Protein AF-A0A2Z6M160-F1 (afdb_monomer)

Structure (mmCIF, N/CA/C/O backbone):
data_AF-A0A2Z6M160-F1
#
_entry.id   AF-A0A2Z6M160-F1
#
loop_
_atom_site.group_PDB
_atom_site.id
_atom_site.type_symbol
_atom_site.label_atom_id
_atom_site.label_alt_id
_atom_site.label_comp_id
_atom_site.label_asym_id
_atom_site.label_entity_id
_atom_site.label_seq_id
_atom_site.pdbx_PDB_ins_code
_atom_site.Cartn_x
_atom_site.Cartn_y
_atom_site.Cartn_z
_atom_site.occupancy
_atom_site.B_iso_or_equiv
_atom_site.auth_seq_id
_atom_site.auth_comp_id
_atom_site.auth_asym_id
_atom_site.auth_atom_id
_atom_site.pdbx_PDB_model_num
ATOM 1 N N . MET A 1 1 ? -11.950 -0.564 3.652 1.00 85.06 1 MET A N 1
ATOM 2 C CA . MET A 1 1 ? -10.988 0.340 2.978 1.00 85.06 1 MET A CA 1
ATOM 3 C C . MET A 1 1 ? -9.605 -0.296 2.993 1.00 85.06 1 MET A C 1
ATOM 5 O O . MET A 1 1 ? -9.278 -0.954 3.974 1.00 85.06 1 MET A O 1
ATOM 9 N N . VAL A 1 2 ? -8.818 -0.132 1.927 1.00 88.81 2 VAL A N 1
ATOM 10 C CA . VAL A 1 2 ? -7.431 -0.619 1.862 1.00 88.81 2 VAL A CA 1
ATOM 11 C C . VAL A 1 2 ? -6.521 0.564 1.566 1.00 88.81 2 VAL A C 1
ATOM 13 O O . VAL A 1 2 ? -6.721 1.244 0.564 1.00 88.81 2 VAL A O 1
ATOM 16 N N . ASN A 1 3 ? -5.532 0.779 2.426 1.00 90.06 3 ASN A N 1
ATOM 17 C CA . ASN A 1 3 ? -4.489 1.777 2.236 1.00 90.06 3 ASN A CA 1
ATOM 18 C C . ASN A 1 3 ? -3.173 1.062 1.967 1.00 90.06 3 ASN A C 1
ATOM 20 O O . ASN A 1 3 ? -2.856 0.087 2.647 1.00 90.06 3 ASN A O 1
ATOM 24 N N . THR A 1 4 ? -2.397 1.557 1.011 1.00 90.31 4 THR A N 1
ATOM 25 C CA . THR A 1 4 ? -1.095 0.985 0.659 1.00 90.31 4 THR A CA 1
ATOM 26 C C . THR A 1 4 ? -0.093 2.090 0.393 1.00 90.31 4 THR A C 1
ATOM 28 O O . THR A 1 4 ? -0.480 3.130 -0.137 1.00 90.31 4 THR A O 1
ATOM 31 N N . ASP A 1 5 ? 1.175 1.849 0.703 1.00 90.31 5 ASP A N 1
ATOM 32 C CA . ASP A 1 5 ? 2.275 2.735 0.339 1.00 90.31 5 ASP A CA 1
ATOM 33 C C . ASP A 1 5 ? 3.552 1.948 0.007 1.00 90.31 5 ASP A C 1
ATOM 35 O O . ASP A 1 5 ? 3.691 0.763 0.338 1.00 90.31 5 ASP A O 1
ATOM 39 N N . GLY A 1 6 ? 4.473 2.616 -0.679 1.00 90.38 6 GLY A N 1
ATOM 40 C CA . GLY A 1 6 ? 5.822 2.152 -0.964 1.00 90.38 6 GLY A CA 1
ATOM 41 C C . GLY A 1 6 ? 6.851 3.055 -0.292 1.00 90.38 6 GLY A C 1
ATOM 42 O O . GLY A 1 6 ? 6.701 4.271 -0.256 1.00 90.38 6 GLY A O 1
ATOM 43 N N . ALA A 1 7 ? 7.930 2.467 0.211 1.00 90.56 7 ALA A N 1
ATOM 44 C CA . ALA A 1 7 ? 9.033 3.196 0.813 1.00 90.56 7 ALA A CA 1
ATOM 45 C C . ALA A 1 7 ? 10.371 2.738 0.229 1.00 90.56 7 ALA A C 1
ATOM 47 O O . ALA A 1 7 ? 10.536 1.605 -0.233 1.00 90.56 7 ALA A O 1
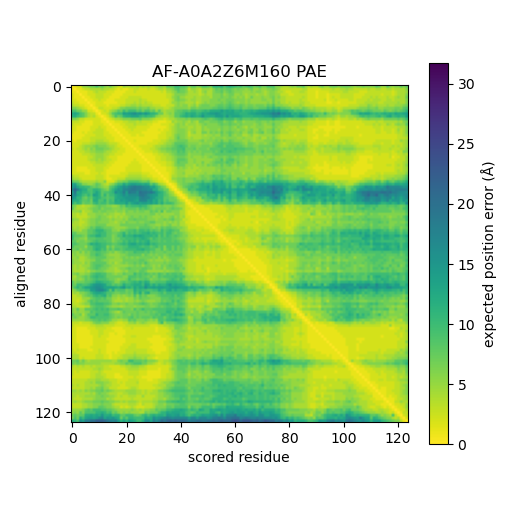ATOM 48 N N . LYS A 1 8 ? 11.348 3.642 0.281 1.00 90.25 8 LYS A N 1
ATOM 49 C CA . LYS A 1 8 ? 12.737 3.399 -0.107 1.00 90.25 8 LYS A CA 1
ATOM 50 C C . LYS A 1 8 ? 13.641 3.838 1.035 1.00 90.25 8 LYS A C 1
ATOM 52 O O . LYS A 1 8 ? 13.575 4.986 1.471 1.00 90.25 8 LYS A O 1
ATOM 57 N N . LYS A 1 9 ? 14.501 2.938 1.509 1.00 87.50 9 LYS A N 1
ATOM 58 C CA . LYS A 1 9 ? 15.498 3.213 2.551 1.00 87.50 9 LYS A CA 1
ATOM 59 C C . LYS A 1 9 ? 16.899 2.939 2.008 1.00 87.50 9 LYS A C 1
ATOM 61 O O . LYS A 1 9 ? 17.245 1.813 1.665 1.00 87.50 9 LYS A O 1
ATOM 66 N N . GLY A 1 10 ? 17.734 3.971 1.944 1.00 83.50 10 GLY A N 1
ATOM 67 C CA . GLY A 1 10 ? 19.059 3.851 1.338 1.00 83.50 10 GLY A CA 1
ATOM 68 C C . GLY A 1 10 ? 18.989 3.515 -0.156 1.00 83.50 10 GLY A C 1
ATOM 69 O O . GLY A 1 10 ? 18.060 3.908 -0.858 1.00 83.50 10 GLY A O 1
ATOM 70 N N . MET A 1 11 ? 20.005 2.815 -0.654 1.00 75.19 11 MET A N 1
ATOM 71 C CA . MET A 1 11 ? 20.219 2.658 -2.096 1.00 75.19 11 MET A CA 1
ATOM 72 C C . MET A 1 11 ? 19.473 1.452 -2.698 1.00 75.19 11 MET A C 1
ATOM 74 O O . MET A 1 11 ? 19.092 1.497 -3.863 1.00 75.19 11 MET A O 1
ATOM 78 N N . HIS A 1 12 ? 19.228 0.401 -1.905 1.00 78.31 12 HIS A N 1
ATOM 79 C CA . HIS A 1 12 ? 18.764 -0.905 -2.402 1.00 78.31 12 HIS A CA 1
ATOM 80 C C . HIS A 1 12 ? 17.643 -1.552 -1.576 1.00 78.31 12 HIS A C 1
ATOM 82 O O . HIS A 1 12 ? 17.284 -2.692 -1.859 1.00 78.31 12 HIS A O 1
ATOM 88 N N . ASN A 1 13 ? 17.079 -0.856 -0.583 1.00 87.38 13 ASN A N 1
ATOM 89 C CA . ASN A 1 13 ? 16.017 -1.424 0.245 1.00 87.38 13 ASN A CA 1
ATOM 90 C C . ASN A 1 13 ? 14.687 -0.762 -0.087 1.00 87.38 13 ASN A C 1
ATOM 92 O O . ASN A 1 13 ? 14.398 0.346 0.371 1.00 87.38 13 ASN A O 1
ATOM 96 N N . TYR A 1 14 ? 13.892 -1.457 -0.888 1.00 91.19 14 TYR A N 1
ATOM 97 C CA . TYR A 1 14 ? 12.529 -1.066 -1.199 1.00 91.19 14 TYR A CA 1
ATOM 98 C C . TYR A 1 14 ? 11.566 -1.922 -0.385 1.00 91.19 14 TYR A C 1
ATOM 100 O O . TYR A 1 14 ? 11.768 -3.127 -0.211 1.00 91.19 14 TYR A O 1
ATOM 108 N N . GLY A 1 15 ? 10.514 -1.292 0.110 1.00 92.75 15 GLY A N 1
ATOM 109 C CA . GLY A 1 15 ? 9.461 -1.932 0.875 1.00 92.75 15 GLY A CA 1
ATOM 110 C C . GLY A 1 15 ? 8.101 -1.434 0.431 1.00 92.75 15 GLY A C 1
ATOM 111 O O . GLY A 1 15 ? 7.967 -0.333 -0.099 1.00 92.75 15 GLY A O 1
ATOM 112 N N . CYS A 1 16 ? 7.078 -2.243 0.649 1.00 93.31 16 CYS A N 1
ATOM 113 C CA . CYS A 1 16 ? 5.700 -1.792 0.584 1.00 93.31 16 CYS A CA 1
ATOM 114 C C . CYS A 1 16 ? 4.933 -2.280 1.803 1.00 93.31 16 CYS A C 1
ATOM 116 O O . CYS A 1 16 ? 5.304 -3.259 2.451 1.00 93.31 16 CYS A O 1
ATOM 118 N N . GLY A 1 17 ? 3.861 -1.580 2.129 1.00 94.25 17 GLY A N 1
ATOM 119 C CA . GLY A 1 17 ? 3.031 -1.918 3.266 1.00 94.25 17 GLY A CA 1
ATOM 120 C C . GLY A 1 17 ? 1.641 -1.347 3.116 1.00 94.25 17 GLY A C 1
ATOM 121 O O . GLY A 1 17 ? 1.368 -0.543 2.225 1.00 94.25 17 GLY A O 1
ATOM 122 N N . GLY A 1 18 ? 0.741 -1.802 3.970 1.00 94.06 18 GLY A N 1
ATOM 123 C CA . GLY A 1 18 ? -0.637 -1.369 3.904 1.00 94.06 18 GLY A CA 1
ATOM 124 C C . GLY A 1 18 ? -1.499 -1.909 5.023 1.00 94.06 18 GLY A C 1
ATOM 125 O O . GLY A 1 18 ? -1.130 -2.845 5.733 1.00 94.06 18 GLY A O 1
ATOM 126 N N . ILE A 1 19 ? -2.669 -1.298 5.160 1.00 94.44 19 ILE A N 1
ATOM 127 C CA . ILE A 1 19 ? -3.666 -1.642 6.167 1.00 94.44 19 ILE A CA 1
ATOM 128 C C . ILE A 1 19 ? -5.016 -1.893 5.509 1.00 94.44 19 ILE A C 1
ATOM 130 O O . ILE A 1 19 ? -5.400 -1.231 4.542 1.00 94.44 19 ILE A O 1
ATOM 134 N N . ILE A 1 20 ? -5.748 -2.849 6.062 1.00 93.62 20 ILE A N 1
ATOM 135 C CA . ILE A 1 20 ? -7.127 -3.162 5.717 1.00 93.62 20 ILE A CA 1
ATOM 136 C C . ILE A 1 20 ? -7.987 -2.773 6.913 1.00 93.62 20 ILE A C 1
ATOM 138 O O . ILE A 1 20 ? -7.681 -3.111 8.059 1.00 93.62 20 ILE A O 1
ATOM 142 N N . ARG A 1 21 ? -9.058 -2.037 6.629 1.00 91.50 21 ARG A N 1
ATOM 143 C CA . ARG A 1 21 ? -9.974 -1.480 7.624 1.00 91.50 21 ARG A CA 1
ATOM 144 C C . ARG A 1 21 ? -11.425 -1.757 7.277 1.00 91.50 21 ARG A C 1
ATOM 146 O O . ARG A 1 21 ? -11.769 -1.860 6.091 1.00 91.50 21 ARG A O 1
ATOM 153 N N . ASP A 1 22 ? -12.263 -1.828 8.303 1.00 90.44 22 ASP A N 1
ATOM 154 C CA . ASP A 1 22 ? -13.713 -1.937 8.154 1.00 90.44 22 ASP A CA 1
ATOM 155 C C . ASP A 1 22 ? -14.344 -0.593 7.732 1.00 90.44 22 ASP A C 1
ATOM 157 O O . ASP A 1 22 ? -13.651 0.378 7.415 1.00 90.44 22 ASP A O 1
ATOM 161 N N . ASN A 1 23 ? -15.677 -0.544 7.673 1.00 87.25 23 ASN A N 1
ATOM 162 C CA . ASN A 1 23 ? -16.413 0.671 7.314 1.00 87.25 23 ASN A CA 1
ATOM 163 C C . ASN A 1 23 ? -16.400 1.750 8.416 1.00 87.25 23 ASN A C 1
ATOM 165 O O . ASN A 1 23 ? -16.669 2.910 8.127 1.00 87.25 23 ASN A O 1
ATOM 169 N N . GLY A 1 24 ? -16.101 1.385 9.665 1.00 88.25 24 GLY A N 1
ATOM 170 C CA . GLY A 1 24 ? -15.923 2.318 10.780 1.00 88.25 24 GLY A CA 1
ATOM 171 C C . GLY A 1 24 ? -14.496 2.862 10.896 1.00 88.25 24 GLY A C 1
ATOM 172 O O . GLY A 1 24 ? -14.209 3.607 11.827 1.00 88.25 24 GLY A O 1
ATOM 173 N N . GLY A 1 25 ? -13.597 2.480 9.982 1.00 87.94 25 GLY A N 1
ATOM 174 C CA . GLY A 1 25 ? -12.179 2.826 10.050 1.00 87.94 25 GLY A CA 1
ATOM 175 C C . GLY A 1 25 ? -11.383 1.966 11.034 1.00 87.94 25 GLY A C 1
ATOM 176 O O . GLY A 1 25 ? -10.187 2.201 11.203 1.00 87.94 25 GLY A O 1
ATOM 177 N N . ASN A 1 26 ? -11.996 0.952 11.652 1.00 90.88 26 ASN A N 1
ATOM 178 C CA . ASN A 1 26 ? -11.302 0.072 12.583 1.00 90.88 26 ASN A CA 1
ATOM 179 C C . ASN A 1 26 ? -10.346 -0.856 11.836 1.00 90.88 26 ASN A C 1
ATOM 181 O O . ASN A 1 26 ? -10.590 -1.269 10.698 1.00 90.88 26 ASN A O 1
ATOM 185 N N . TRP A 1 27 ? -9.258 -1.208 12.509 1.00 93.25 27 TRP A N 1
ATOM 186 C CA . TRP A 1 27 ? -8.268 -2.151 12.009 1.00 93.25 27 TRP A CA 1
ATOM 187 C C . TRP A 1 27 ? -8.873 -3.541 11.781 1.00 93.25 27 TRP A C 1
ATOM 189 O O . TRP A 1 27 ? -9.465 -4.111 12.693 1.00 93.25 27 TRP A O 1
ATOM 199 N N . ILE A 1 28 ? -8.653 -4.108 10.592 1.00 94.50 28 ILE A N 1
ATOM 200 C CA . ILE A 1 28 ? -8.888 -5.532 10.311 1.00 94.50 28 ILE A CA 1
ATOM 201 C C . ILE A 1 28 ? -7.552 -6.277 10.306 1.00 94.50 28 ILE A C 1
ATOM 203 O O . ILE A 1 28 ? -7.383 -7.240 11.044 1.00 94.50 28 ILE A O 1
ATOM 207 N N . CYS A 1 29 ? -6.600 -5.834 9.481 1.00 95.56 29 CYS A N 1
ATOM 208 C CA . CYS A 1 29 ? -5.250 -6.396 9.422 1.00 95.56 29 CYS A CA 1
ATOM 209 C C . CYS A 1 29 ? -4.282 -5.442 8.709 1.00 95.56 29 CYS A C 1
ATOM 211 O O . CYS A 1 29 ? -4.701 -4.501 8.035 1.00 95.56 29 CYS A O 1
ATOM 213 N N . GLY A 1 30 ? -2.985 -5.724 8.787 1.00 95.94 30 GLY A N 1
ATOM 214 C CA . GLY A 1 30 ? -1.944 -4.997 8.062 1.00 95.94 30 GLY A CA 1
ATOM 215 C C . GLY A 1 30 ? -0.905 -5.929 7.459 1.00 95.94 30 GLY A C 1
ATOM 216 O O . GLY A 1 30 ? -0.807 -7.099 7.829 1.00 95.94 30 GLY A O 1
ATOM 217 N N . PHE A 1 31 ? -0.118 -5.411 6.526 1.00 96.69 31 PHE A N 1
ATOM 218 C CA . PHE A 1 31 ? 0.977 -6.145 5.908 1.00 96.69 31 PHE A CA 1
ATOM 219 C C . PHE A 1 31 ? 2.171 -5.234 5.636 1.00 96.69 31 PHE A C 1
ATOM 221 O O . PHE A 1 31 ? 2.018 -4.040 5.381 1.00 96.69 31 PHE A O 1
ATOM 228 N N . ALA A 1 32 ? 3.359 -5.826 5.658 1.00 96.62 32 ALA A N 1
ATOM 229 C CA . ALA A 1 32 ? 4.606 -5.205 5.237 1.00 96.62 32 ALA A CA 1
ATOM 230 C C . ALA A 1 32 ? 5.404 -6.222 4.421 1.00 96.62 32 ALA A C 1
ATOM 232 O O . ALA A 1 32 ? 5.462 -7.402 4.772 1.00 96.62 32 ALA A O 1
ATOM 233 N N . LYS A 1 33 ? 6.013 -5.791 3.322 1.00 95.06 33 LYS A N 1
ATOM 234 C CA . LYS A 1 33 ? 6.806 -6.650 2.449 1.00 95.06 33 LYS A CA 1
ATOM 235 C C . LYS A 1 33 ? 8.067 -5.940 1.995 1.00 95.06 33 LYS A C 1
ATOM 237 O O . LYS A 1 33 ? 8.013 -4.830 1.475 1.00 95.06 33 LYS A O 1
ATOM 242 N N . GLY A 1 34 ? 9.186 -6.634 2.138 1.00 92.50 34 GLY A N 1
ATOM 243 C CA . GLY A 1 34 ? 10.425 -6.263 1.485 1.00 92.50 34 GLY A CA 1
ATOM 244 C C . GLY A 1 34 ? 10.387 -6.633 0.005 1.00 92.50 34 GLY A C 1
ATOM 245 O O . GLY A 1 34 ? 10.043 -7.759 -0.366 1.00 92.50 34 GLY A O 1
ATOM 246 N N . LEU A 1 35 ? 10.704 -5.662 -0.846 1.00 88.19 35 LEU A N 1
ATOM 247 C CA . LEU A 1 35 ? 10.756 -5.811 -2.301 1.00 88.19 35 LEU A CA 1
ATOM 248 C C . LEU A 1 35 ? 12.188 -6.027 -2.812 1.00 88.19 35 LEU A C 1
ATOM 250 O O . LEU A 1 35 ? 12.375 -6.343 -3.985 1.00 88.19 35 LEU A O 1
ATOM 254 N N . GLY A 1 36 ? 13.198 -5.896 -1.946 1.00 83.19 36 GLY A N 1
ATOM 255 C CA . GLY A 1 36 ? 14.605 -5.962 -2.338 1.00 83.19 36 GLY A CA 1
ATOM 256 C C . GLY A 1 36 ? 14.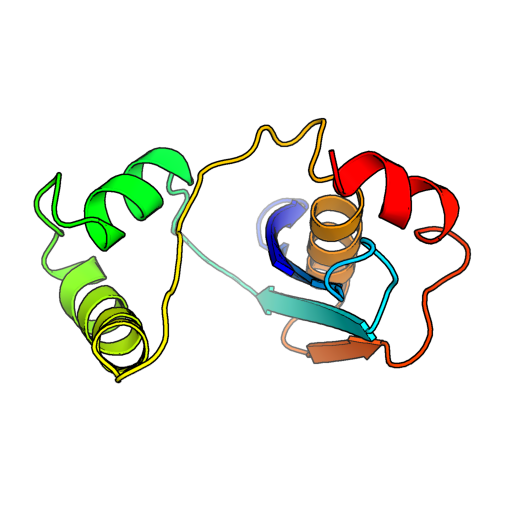983 -4.795 -3.249 1.00 83.19 36 GLY A C 1
ATOM 257 O O . GLY A 1 36 ? 14.564 -3.669 -3.000 1.00 83.19 36 GLY A O 1
ATOM 258 N N . VAL A 1 37 ? 15.762 -5.062 -4.301 1.00 77.38 37 VAL A N 1
ATOM 259 C CA . VAL A 1 37 ? 16.196 -4.054 -5.281 1.00 77.38 37 VAL A CA 1
ATOM 260 C C . VAL A 1 37 ? 15.098 -3.828 -6.316 1.00 77.38 37 VAL A C 1
ATOM 262 O O . VAL A 1 37 ? 14.774 -4.727 -7.087 1.00 77.38 37 VAL A O 1
ATOM 265 N N . CYS A 1 38 ? 14.555 -2.615 -6.371 1.00 67.88 38 CYS A N 1
ATOM 266 C CA . CYS A 1 38 ? 13.627 -2.181 -7.413 1.00 67.88 38 CYS A CA 1
ATOM 267 C C . CYS A 1 38 ? 14.191 -0.942 -8.121 1.00 67.88 38 CYS A C 1
ATOM 269 O O . CYS A 1 38 ? 14.797 -0.083 -7.492 1.00 67.88 38 CYS A O 1
ATOM 271 N N . SER A 1 39 ? 14.017 -0.850 -9.437 1.00 56.97 39 SER A N 1
ATOM 272 C CA . SER A 1 39 ? 14.502 0.272 -10.260 1.00 56.97 39 SER A CA 1
ATOM 273 C C . SER A 1 39 ? 13.389 1.229 -10.695 1.00 56.97 39 SER A C 1
ATOM 275 O O . SER A 1 39 ? 13.612 2.088 -11.544 1.00 56.97 39 SER A O 1
ATOM 277 N N . VAL A 1 40 ? 12.181 1.076 -10.150 1.00 58.72 40 VAL A N 1
ATOM 278 C CA . VAL A 1 40 ? 10.985 1.758 -10.647 1.00 58.72 40 VAL A CA 1
ATOM 279 C C . VAL A 1 40 ? 10.472 2.729 -9.592 1.00 58.72 40 VAL A C 1
ATOM 281 O O . VAL A 1 40 ? 9.827 2.330 -8.626 1.00 58.72 40 VAL A O 1
ATOM 284 N N . GLU A 1 41 ? 10.762 4.011 -9.795 1.00 59.66 41 GLU A N 1
ATOM 285 C CA . GLU A 1 41 ? 10.130 5.119 -9.082 1.00 59.66 41 GLU A CA 1
ATOM 286 C C . GLU A 1 41 ? 9.000 5.650 -9.971 1.00 59.66 41 GLU A C 1
ATOM 288 O O . GLU A 1 41 ? 9.242 6.255 -11.014 1.00 59.66 41 GLU A O 1
ATOM 293 N N . LEU A 1 42 ? 7.753 5.357 -9.601 1.00 61.38 42 LEU A N 1
ATOM 294 C CA . LEU A 1 42 ? 6.566 5.876 -10.276 1.00 61.38 42 LEU A CA 1
ATOM 295 C C . LEU A 1 42 ? 5.7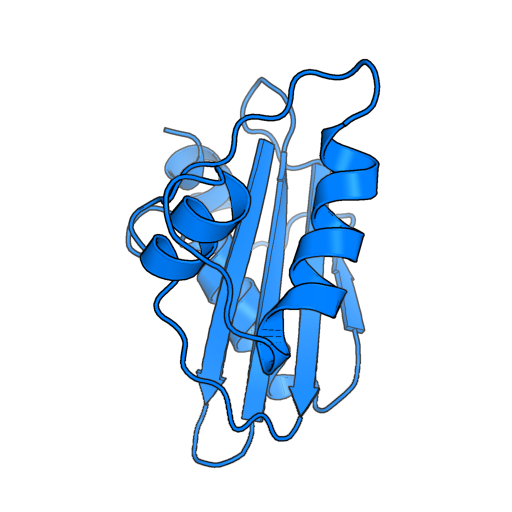47 6.679 -9.277 1.00 61.38 42 LEU A C 1
ATOM 297 O O . LEU A 1 42 ? 5.484 6.218 -8.167 1.00 61.38 42 LEU A O 1
ATOM 301 N N . GLU A 1 43 ? 5.300 7.861 -9.688 1.00 68.69 43 GLU A N 1
ATOM 302 C CA . GLU A 1 43 ? 4.351 8.632 -8.897 1.00 68.69 43 GLU A CA 1
ATOM 303 C C . GLU A 1 43 ? 3.020 7.879 -8.794 1.00 68.69 43 GLU A C 1
ATOM 305 O O . GLU A 1 43 ? 2.416 7.498 -9.804 1.00 68.69 43 GLU A O 1
ATOM 310 N N . ALA A 1 44 ? 2.520 7.710 -7.567 1.00 73.62 44 ALA A N 1
ATOM 311 C CA . ALA A 1 44 ? 1.287 6.971 -7.304 1.00 73.62 44 ALA A CA 1
ATOM 312 C C . ALA A 1 44 ? 0.085 7.534 -8.087 1.00 73.62 44 ALA A C 1
ATOM 314 O O . ALA A 1 44 ? -0.768 6.773 -8.541 1.00 73.62 44 ALA A O 1
ATOM 315 N N . LYS A 1 45 ? 0.031 8.853 -8.323 1.00 82.12 45 LYS A N 1
ATOM 316 C CA . LYS A 1 45 ? -1.039 9.493 -9.106 1.00 82.12 45 LYS A CA 1
ATOM 317 C C . LYS A 1 45 ? -1.074 9.021 -10.563 1.00 82.12 45 LYS A C 1
ATOM 319 O O . LYS A 1 45 ? -2.153 8.773 -11.096 1.00 82.12 45 LYS A O 1
ATOM 324 N N . VAL A 1 46 ? 0.089 8.859 -11.194 1.00 84.25 46 VAL A N 1
ATOM 325 C CA . VAL A 1 46 ? 0.189 8.361 -12.574 1.00 84.25 46 VAL A CA 1
ATOM 326 C C . VAL A 1 46 ? -0.339 6.928 -12.652 1.00 84.25 46 VAL A C 1
ATOM 328 O O . VAL A 1 46 ? -1.144 6.617 -13.530 1.00 84.25 46 VAL A O 1
ATOM 331 N N . VAL A 1 47 ? 0.027 6.083 -11.683 1.00 84.44 47 VAL A N 1
ATOM 332 C CA . VAL A 1 47 ? -0.469 4.700 -11.587 1.00 84.44 47 VAL A CA 1
ATOM 333 C C . VAL A 1 47 ? -1.983 4.665 -11.362 1.00 84.44 47 VAL A C 1
ATOM 335 O O . VAL A 1 47 ? -2.680 3.889 -12.012 1.00 84.44 47 VAL A O 1
ATOM 338 N N . VAL A 1 48 ? -2.528 5.530 -10.500 1.00 85.06 48 VAL A N 1
ATOM 339 C CA . VAL A 1 48 ? -3.982 5.630 -10.283 1.00 85.06 48 VAL A CA 1
ATOM 340 C C . VAL A 1 48 ? -4.712 5.984 -11.581 1.00 85.06 48 VAL A C 1
ATOM 342 O O . VAL A 1 48 ? -5.692 5.323 -11.922 1.00 85.06 48 VAL A O 1
ATOM 345 N N . ASN A 1 49 ? -4.222 6.967 -12.338 1.00 87.38 49 ASN A N 1
ATOM 346 C CA . ASN A 1 49 ? -4.841 7.374 -13.604 1.00 87.38 49 ASN A CA 1
ATOM 347 C C . ASN A 1 49 ? -4.754 6.270 -14.673 1.00 87.38 49 ASN A C 1
ATOM 349 O O . ASN A 1 49 ? -5.707 6.052 -15.423 1.00 87.38 49 ASN A O 1
ATOM 353 N N . MET A 1 50 ? -3.646 5.523 -14.707 1.00 91.62 50 MET A N 1
ATOM 354 C CA . MET A 1 50 ? -3.504 4.327 -15.542 1.00 91.62 50 MET A CA 1
ATOM 355 C C . MET A 1 50 ? -4.547 3.266 -15.181 1.00 91.62 50 MET A C 1
ATOM 357 O O . MET A 1 50 ? -5.238 2.756 -16.059 1.00 91.62 50 MET A O 1
ATOM 361 N N . LEU A 1 51 ? -4.730 2.968 -13.891 1.00 87.81 51 LEU A N 1
ATOM 362 C CA . LEU A 1 51 ? -5.716 1.982 -13.436 1.00 87.81 51 LEU A CA 1
ATOM 363 C C . LEU A 1 51 ? -7.158 2.416 -13.725 1.00 87.81 51 LEU A C 1
ATOM 365 O O . LEU A 1 51 ? -7.986 1.567 -14.055 1.00 87.81 51 LEU A O 1
ATOM 369 N N . LYS A 1 52 ? -7.440 3.721 -13.688 1.00 88.50 52 LYS A N 1
ATOM 370 C CA . LYS A 1 52 ? -8.724 4.303 -14.112 1.00 88.50 52 LYS A CA 1
ATOM 371 C C . LYS A 1 52 ? -8.926 4.339 -15.629 1.00 88.50 52 LYS A C 1
ATOM 373 O O . LYS A 1 52 ? -9.994 4.739 -16.079 1.00 88.50 52 LYS A O 1
ATOM 378 N N . LYS A 1 53 ? -7.936 3.896 -16.415 1.00 88.88 53 LYS A N 1
ATOM 379 C CA . LYS A 1 53 ? -7.933 3.947 -17.887 1.00 88.88 53 LYS A CA 1
ATOM 380 C C . LYS A 1 53 ? -8.045 5.387 -18.432 1.00 88.88 53 LYS A C 1
ATOM 382 O O . LYS A 1 53 ? -8.493 5.583 -19.556 1.00 88.88 53 LYS A O 1
ATOM 387 N N . GLU A 1 54 ? -7.620 6.385 -17.651 1.00 89.00 54 GLU A N 1
ATOM 388 C CA . GLU A 1 54 ? -7.601 7.810 -18.037 1.00 89.00 54 GLU A CA 1
ATOM 389 C C . GLU A 1 54 ? -6.329 8.181 -18.817 1.00 89.00 54 GLU A C 1
ATOM 391 O O . GLU A 1 54 ? -6.320 9.132 -19.594 1.00 89.00 54 GLU A O 1
ATOM 396 N N . VAL A 1 55 ? -5.245 7.425 -18.610 1.00 89.19 55 VAL A N 1
ATOM 397 C CA . VAL A 1 55 ? -3.950 7.594 -19.284 1.00 89.19 55 VAL A CA 1
ATOM 398 C C . VAL A 1 55 ? -3.501 6.248 -19.852 1.00 89.19 55 VAL A C 1
ATOM 400 O O . VAL A 1 55 ? -3.766 5.195 -19.269 1.00 89.19 55 VAL A O 1
ATOM 403 N N . GLY A 1 56 ? -2.817 6.276 -20.999 1.00 89.06 56 GLY A N 1
ATOM 404 C CA . GLY A 1 56 ? -2.233 5.084 -21.612 1.00 89.06 56 GLY A CA 1
ATOM 405 C C . GLY A 1 56 ? -1.188 4.414 -20.713 1.00 89.06 56 GLY A C 1
ATOM 406 O O . GLY A 1 56 ? -0.432 5.081 -20.009 1.00 89.06 56 GLY A O 1
ATOM 407 N N . VAL A 1 57 ? -1.137 3.083 -20.751 1.00 87.81 57 VAL A N 1
ATOM 408 C CA . VAL A 1 57 ? -0.179 2.285 -19.976 1.00 87.81 57 VAL A CA 1
ATOM 409 C C . VAL A 1 57 ? 1.015 1.915 -20.867 1.00 87.81 57 VAL A C 1
ATOM 411 O O . VAL A 1 57 ? 0.790 1.359 -21.945 1.00 87.81 57 VAL A O 1
ATOM 414 N N . PRO A 1 58 ? 2.265 2.174 -20.439 1.00 86.44 58 PRO A N 1
ATOM 415 C CA . PRO A 1 58 ? 3.464 1.725 -21.144 1.00 86.44 58 PRO A CA 1
ATOM 416 C C . PRO A 1 58 ? 3.503 0.202 -21.304 1.00 86.44 58 PRO A C 1
ATOM 418 O O . PRO A 1 58 ? 2.937 -0.535 -20.490 1.00 86.44 58 PRO A O 1
ATOM 421 N N . ALA A 1 59 ? 4.207 -0.292 -22.324 1.00 86.38 59 ALA A N 1
ATOM 422 C CA . ALA A 1 59 ? 4.291 -1.726 -22.606 1.00 86.38 59 ALA A CA 1
ATOM 423 C C . ALA A 1 59 ? 4.825 -2.527 -21.400 1.00 86.38 59 ALA A C 1
ATOM 425 O O . ALA A 1 59 ? 4.332 -3.617 -21.102 1.00 86.38 59 ALA A O 1
ATOM 426 N N . GLU A 1 60 ? 5.762 -1.943 -20.654 1.00 82.81 60 GLU A N 1
ATOM 427 C CA . GLU A 1 60 ? 6.400 -2.508 -19.464 1.00 82.81 60 GLU A CA 1
ATOM 428 C C . GLU A 1 60 ? 5.405 -2.675 -18.301 1.00 82.81 60 GLU A C 1
ATOM 430 O O . GLU A 1 60 ? 5.489 -3.634 -17.533 1.00 82.81 60 GLU A O 1
ATOM 435 N N . GLY A 1 61 ? 4.423 -1.772 -18.192 1.00 82.62 61 GLY A N 1
ATOM 436 C CA . GLY A 1 61 ? 3.387 -1.779 -17.152 1.00 82.62 61 GLY A CA 1
ATOM 437 C C . GLY A 1 61 ? 2.103 -2.520 -17.540 1.00 82.62 61 GLY A C 1
ATOM 438 O O . GLY A 1 61 ? 1.256 -2.778 -16.678 1.00 82.62 61 GLY A O 1
ATOM 439 N N . TRP A 1 62 ? 1.938 -2.883 -18.817 1.00 86.81 62 TRP A N 1
ATOM 440 C CA . TRP A 1 62 ? 0.688 -3.429 -19.355 1.00 86.81 62 T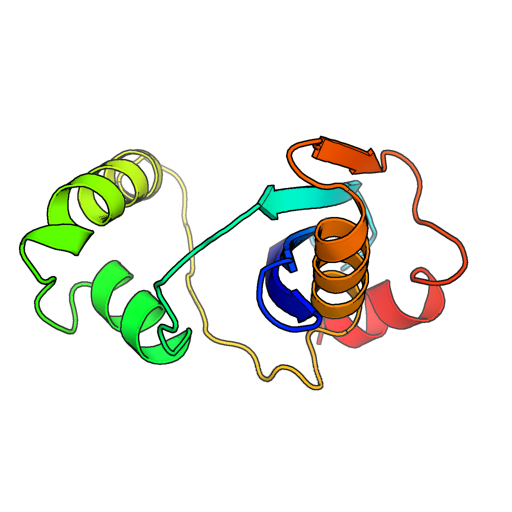RP A CA 1
ATOM 441 C C . TRP A 1 62 ? 0.272 -4.743 -18.694 1.00 86.81 62 TRP A C 1
ATOM 443 O O . TRP A 1 62 ? -0.878 -4.913 -18.287 1.00 86.81 62 TRP A O 1
ATOM 453 N N . SER A 1 63 ? 1.213 -5.681 -18.560 1.00 88.56 63 SER A N 1
ATOM 454 C CA . SER A 1 63 ? 0.935 -6.992 -17.964 1.00 88.56 63 SER A CA 1
ATOM 455 C C . SER A 1 63 ? 0.497 -6.871 -16.500 1.00 88.56 63 SER A C 1
ATOM 457 O O . SER A 1 63 ? -0.415 -7.581 -16.068 1.00 88.56 63 SER A O 1
ATOM 459 N N . LEU A 1 64 ? 1.091 -5.931 -15.758 1.00 86.25 64 LEU A N 1
ATOM 460 C CA . LEU A 1 64 ? 0.748 -5.641 -14.372 1.00 86.25 64 LEU A CA 1
ATOM 461 C C . LEU A 1 64 ? -0.634 -4.987 -14.267 1.00 86.25 64 LEU A C 1
ATOM 463 O O . LEU A 1 64 ? -1.479 -5.491 -13.529 1.00 86.25 64 LEU A O 1
ATOM 467 N N . CYS A 1 65 ? -0.907 -3.943 -15.056 1.00 88.81 65 CYS A N 1
ATOM 468 C CA . CYS A 1 65 ? -2.219 -3.289 -15.074 1.00 88.81 65 CYS A CA 1
ATOM 469 C C . CYS A 1 65 ? -3.326 -4.274 -15.461 1.00 88.81 65 CYS A C 1
ATOM 471 O O . CYS A 1 65 ? -4.355 -4.334 -14.797 1.00 88.81 65 CYS A O 1
ATOM 473 N N . LYS A 1 66 ? -3.083 -5.150 -16.445 1.00 89.31 66 LYS A N 1
ATOM 474 C CA . LYS A 1 66 ? -4.030 -6.204 -16.836 1.00 89.31 66 LYS A CA 1
ATOM 475 C C . LYS A 1 66 ? -4.325 -7.188 -15.706 1.00 89.31 66 LYS A C 1
ATOM 477 O O . LYS A 1 66 ? -5.461 -7.636 -15.568 1.00 89.31 66 LYS A O 1
ATOM 482 N N . ARG A 1 67 ? -3.330 -7.533 -14.886 1.00 87.88 67 ARG A N 1
ATOM 483 C CA . ARG A 1 67 ? -3.539 -8.377 -13.699 1.00 87.88 67 ARG A CA 1
ATOM 484 C C . ARG A 1 67 ? -4.355 -7.676 -12.619 1.00 87.88 67 ARG A C 1
ATOM 486 O O . ARG A 1 67 ? -5.075 -8.373 -11.917 1.00 87.88 67 ARG A O 1
ATOM 493 N N . ILE A 1 68 ? -4.250 -6.352 -12.504 1.00 87.44 68 ILE A N 1
ATOM 494 C CA . ILE A 1 68 ? -5.024 -5.538 -11.558 1.00 87.44 68 ILE A CA 1
ATOM 495 C C . ILE A 1 68 ? -6.448 -5.291 -12.078 1.00 87.44 68 ILE A C 1
ATOM 497 O O . ILE A 1 68 ? -7.387 -5.350 -11.299 1.00 87.44 68 ILE A O 1
ATOM 501 N N . TRP A 1 69 ? -6.658 -5.098 -13.382 1.00 89.44 69 TRP A N 1
ATOM 502 C CA . TRP A 1 69 ? -8.007 -4.925 -13.936 1.00 89.44 69 TRP A CA 1
ATOM 503 C C . TRP A 1 69 ? -8.880 -6.169 -13.806 1.00 89.44 69 TRP A C 1
ATOM 505 O O . TRP A 1 69 ? -10.062 -6.028 -13.529 1.00 89.44 69 TRP A O 1
ATOM 515 N N . ARG A 1 70 ? -8.309 -7.376 -13.925 1.00 88.00 70 ARG A N 1
ATOM 516 C CA . ARG A 1 70 ? -9.059 -8.635 -13.754 1.00 88.00 70 ARG A CA 1
ATOM 517 C C . ARG A 1 70 ? -9.913 -8.663 -12.480 1.00 88.00 70 ARG A C 1
ATOM 519 O O . ARG A 1 70 ? -11.109 -8.889 -12.603 1.00 88.00 70 ARG A O 1
ATOM 526 N N . PRO A 1 71 ? -9.351 -8.436 -11.275 1.00 83.25 71 PRO A N 1
ATOM 527 C CA . PRO A 1 71 ? -10.165 -8.346 -10.080 1.00 83.25 71 PRO A CA 1
ATOM 528 C C . PRO A 1 71 ? -11.089 -7.128 -10.114 1.00 83.25 71 PRO A C 1
ATOM 530 O O . PRO A 1 71 ? -12.233 -7.277 -9.728 1.00 83.25 71 PRO A O 1
ATOM 533 N N . LEU A 1 72 ? -10.665 -5.960 -10.608 1.00 84.81 72 LEU A N 1
ATOM 534 C CA . LEU A 1 72 ? -11.507 -4.749 -10.636 1.00 84.81 72 LEU A CA 1
ATOM 535 C C . LEU A 1 72 ? -12.765 -4.857 -11.519 1.00 84.81 72 LEU A C 1
ATOM 537 O O . LEU A 1 72 ? -13.712 -4.114 -11.29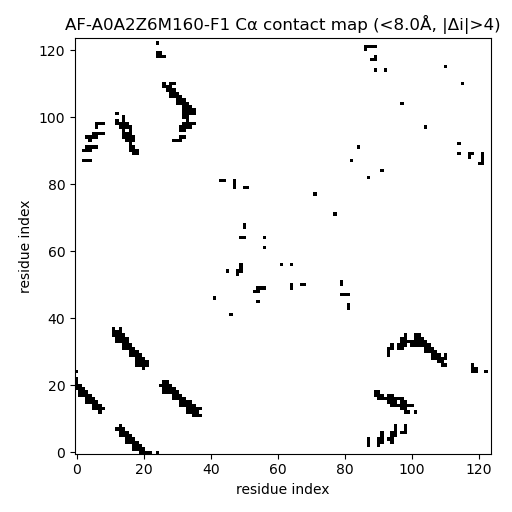3 1.00 84.81 72 LEU A O 1
ATOM 541 N N . GLU A 1 73 ? -12.772 -5.747 -12.511 1.00 83.50 73 GLU A N 1
ATOM 542 C CA . GLU A 1 73 ? -13.881 -5.942 -13.459 1.00 83.50 73 GLU A CA 1
ATOM 543 C C . GLU A 1 73 ? -14.941 -6.955 -12.970 1.00 83.50 73 GLU A C 1
ATOM 545 O O . GLU A 1 73 ? -15.905 -7.215 -13.685 1.00 83.50 73 GLU A O 1
ATOM 550 N N . HIS A 1 74 ? -14.795 -7.523 -11.765 1.00 82.56 74 HIS A N 1
ATOM 551 C CA . HIS A 1 74 ? -15.821 -8.374 -11.139 1.00 82.56 74 HIS A CA 1
ATOM 552 C C . HIS A 1 74 ? -17.011 -7.568 -10.569 1.00 82.56 74 HIS A C 1
ATOM 554 O O . HIS A 1 74 ? -16.962 -6.344 -10.483 1.00 82.56 74 HIS A O 1
ATOM 560 N N . ASP A 1 75 ? -18.063 -8.257 -10.106 1.00 79.19 75 ASP A N 1
ATOM 561 C CA . ASP A 1 75 ? -19.352 -7.691 -9.641 1.00 79.19 75 ASP A CA 1
ATOM 562 C C . ASP A 1 75 ? -19.309 -6.927 -8.294 1.00 79.19 75 ASP A C 1
ATOM 564 O O . ASP A 1 75 ? -20.291 -6.845 -7.556 1.00 79.19 75 ASP A O 1
ATOM 568 N N . TRP A 1 76 ? -18.164 -6.352 -7.943 1.00 83.75 76 TRP A N 1
ATOM 569 C CA . TRP A 1 76 ? -17.938 -5.580 -6.723 1.00 83.75 76 TRP A CA 1
ATOM 570 C C . TRP A 1 76 ? -17.520 -4.146 -7.050 1.00 83.75 76 TRP A C 1
ATOM 572 O O . TRP A 1 76 ? -16.798 -3.868 -8.004 1.00 83.75 76 TRP A O 1
ATOM 582 N N . LYS A 1 77 ? -17.976 -3.197 -6.231 1.00 79.75 77 LYS A N 1
ATOM 583 C CA . LYS A 1 77 ? -17.675 -1.777 -6.419 1.00 79.75 77 LYS A CA 1
ATOM 584 C C . LYS A 1 77 ? -16.312 -1.446 -5.815 1.00 79.75 77 LYS A C 1
ATOM 586 O O . LYS A 1 77 ? -16.195 -1.319 -4.597 1.00 79.75 77 LYS A O 1
ATOM 591 N N . VAL A 1 78 ? -15.305 -1.242 -6.662 1.00 81.12 78 VAL A N 1
ATOM 592 C CA . VAL A 1 78 ? -13.976 -0.778 -6.239 1.00 81.12 78 VAL A CA 1
ATOM 593 C C . VAL A 1 78 ? -13.777 0.688 -6.622 1.00 81.12 78 VAL A C 1
ATOM 595 O O . VAL A 1 78 ? -13.972 1.075 -7.771 1.00 81.12 78 VAL A O 1
ATOM 598 N N . LEU A 1 79 ? -13.374 1.512 -5.653 1.00 82.50 79 LEU A N 1
ATOM 599 C CA . LEU A 1 79 ? -12.978 2.904 -5.866 1.00 82.50 79 LEU A CA 1
ATOM 600 C C . LEU A 1 79 ? -11.470 3.024 -5.653 1.00 82.50 79 LEU A C 1
ATOM 602 O O . LEU A 1 79 ? -10.970 2.689 -4.583 1.00 82.50 79 LEU A O 1
ATOM 606 N N . ILE A 1 80 ? -10.757 3.509 -6.670 1.00 83.25 80 ILE A N 1
ATOM 607 C CA . ILE A 1 80 ? -9.319 3.780 -6.593 1.00 83.25 80 ILE A CA 1
ATOM 608 C C . ILE A 1 80 ? -9.131 5.289 -6.464 1.00 83.25 80 ILE A C 1
ATOM 610 O O . ILE A 1 80 ? -9.531 6.054 -7.347 1.00 83.25 80 ILE A O 1
ATOM 614 N N . CYS A 1 81 ? -8.513 5.725 -5.374 1.00 81.62 81 CYS A N 1
ATOM 615 C CA . CYS A 1 81 ? -8.171 7.119 -5.128 1.00 81.62 81 CYS A CA 1
ATOM 616 C C . CYS A 1 81 ? -6.691 7.252 -4.769 1.00 81.62 81 CYS A C 1
ATOM 618 O O . CYS A 1 81 ? -6.079 6.342 -4.216 1.00 81.62 81 CYS A O 1
ATOM 620 N N . HIS A 1 82 ? -6.120 8.402 -5.117 1.00 80.81 82 HIS A N 1
ATOM 621 C CA . HIS A 1 82 ? -4.832 8.825 -4.592 1.00 80.81 82 HIS A CA 1
ATOM 622 C C . HIS A 1 82 ? -5.092 9.629 -3.319 1.00 80.81 82 HIS A C 1
ATOM 624 O O . HIS A 1 82 ? -5.874 10.580 -3.361 1.00 80.81 82 HIS A O 1
ATOM 630 N N . ILE A 1 83 ? -4.432 9.265 -2.224 1.00 79.00 83 ILE A N 1
ATOM 631 C CA . ILE A 1 83 ? -4.448 10.016 -0.964 1.00 79.00 83 ILE A CA 1
ATOM 632 C C . ILE A 1 83 ? -3.075 10.638 -0.723 1.00 79.00 83 ILE A C 1
ATOM 634 O O . ILE A 1 83 ? -2.065 10.132 -1.213 1.00 79.00 83 ILE A O 1
ATOM 638 N N . TYR A 1 84 ? -3.042 11.763 -0.014 1.00 77.00 84 TYR A N 1
ATOM 639 C CA . TYR A 1 84 ? -1.788 12.417 0.343 1.00 77.00 84 TYR A CA 1
ATOM 640 C C . TYR A 1 84 ? -1.031 11.570 1.370 1.00 77.00 84 TYR A C 1
ATOM 642 O O . TYR A 1 84 ? -1.639 10.936 2.239 1.00 77.00 84 TYR A O 1
ATOM 650 N N . ARG A 1 85 ? 0.300 11.551 1.270 1.00 71.38 85 ARG A N 1
ATOM 651 C CA . ARG A 1 85 ? 1.163 10.728 2.129 1.00 71.38 85 ARG A CA 1
ATOM 652 C C . ARG A 1 85 ? 0.985 11.079 3.608 1.00 71.38 85 ARG A C 1
ATOM 654 O O . ARG A 1 85 ? 0.972 10.199 4.458 1.00 71.38 85 ARG A O 1
ATOM 661 N N . GLU A 1 86 ? 0.760 12.356 3.898 1.00 76.19 86 GLU A N 1
ATOM 662 C CA . GLU A 1 86 ? 0.515 12.913 5.231 1.00 76.19 86 GLU A CA 1
ATOM 663 C C . GLU A 1 86 ? -0.751 12.351 5.897 1.00 76.19 86 GLU A C 1
ATOM 665 O O . GLU A 1 86 ? -0.859 12.369 7.119 1.00 76.19 86 GLU A O 1
ATOM 670 N N . THR A 1 87 ? -1.689 11.839 5.095 1.00 75.81 87 THR A N 1
ATOM 671 C CA . THR A 1 87 ? -2.957 11.226 5.533 1.00 75.81 87 THR A CA 1
ATOM 672 C C . THR A 1 87 ? -2.948 9.694 5.432 1.00 75.81 87 THR A C 1
ATOM 674 O O . THR A 1 87 ? -3.985 9.051 5.577 1.00 75.81 87 THR A O 1
ATOM 677 N N . ASN A 1 88 ? -1.785 9.100 5.140 1.00 86.25 88 ASN A N 1
ATOM 678 C CA . ASN A 1 88 ? -1.594 7.660 4.950 1.00 86.25 88 ASN A CA 1
ATOM 679 C C . ASN A 1 88 ? -0.489 7.104 5.866 1.00 86.25 88 ASN A C 1
ATOM 681 O O . ASN A 1 88 ? 0.322 6.263 5.464 1.00 86.25 88 ASN A O 1
ATOM 685 N N . VAL A 1 89 ? -0.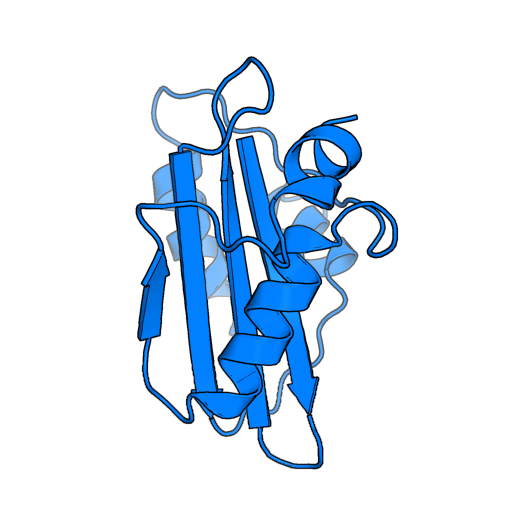426 7.615 7.095 1.00 90.19 89 VAL A N 1
ATOM 686 C CA . VAL A 1 89 ? 0.683 7.410 8.032 1.00 90.19 89 VAL A CA 1
ATOM 687 C C . VAL A 1 89 ? 0.873 5.934 8.374 1.00 90.19 89 VAL A C 1
ATOM 689 O O . VAL A 1 89 ? 2.001 5.449 8.441 1.00 90.19 89 VAL A O 1
ATOM 692 N N . CYS A 1 90 ? -0.208 5.182 8.572 1.00 92.44 90 CYS A N 1
ATOM 693 C CA . CYS A 1 90 ? -0.139 3.764 8.898 1.00 92.44 90 CYS A CA 1
ATOM 694 C C . CYS A 1 90 ? 0.504 2.944 7.773 1.00 92.44 90 CYS A C 1
ATOM 696 O O . CYS A 1 90 ? 1.325 2.065 8.046 1.00 92.44 90 CYS A O 1
ATOM 698 N N . ALA A 1 91 ? 0.126 3.208 6.519 1.00 92.00 91 ALA A N 1
ATOM 699 C CA . ALA A 1 91 ? 0.685 2.492 5.378 1.00 92.00 91 ALA A CA 1
ATOM 700 C C . ALA A 1 91 ? 2.142 2.901 5.123 1.00 92.00 91 ALA A C 1
ATOM 702 O O . ALA A 1 91 ? 2.957 2.019 4.863 1.00 92.00 91 ALA A O 1
ATOM 703 N N . ASP A 1 92 ? 2.488 4.183 5.291 1.00 91.75 92 ASP A N 1
ATOM 704 C CA . ASP A 1 92 ? 3.874 4.671 5.220 1.00 91.75 92 ASP A CA 1
ATOM 705 C C . ASP A 1 92 ? 4.765 3.996 6.278 1.00 91.75 92 ASP A C 1
ATOM 707 O O . ASP A 1 92 ? 5.842 3.481 5.963 1.00 91.75 92 ASP A O 1
ATOM 711 N N . MET A 1 93 ? 4.292 3.901 7.526 1.00 93.69 93 MET A N 1
ATOM 712 C CA . MET A 1 93 ? 5.013 3.205 8.597 1.00 93.69 93 MET A CA 1
ATOM 713 C C . MET A 1 93 ? 5.253 1.731 8.256 1.00 93.69 93 MET A C 1
ATOM 715 O O . MET A 1 93 ? 6.369 1.235 8.419 1.00 93.69 93 MET A O 1
ATOM 719 N N . LEU A 1 94 ? 4.238 1.021 7.753 1.00 94.62 94 LEU A N 1
ATOM 720 C CA . LEU A 1 94 ? 4.390 -0.381 7.353 1.00 94.62 94 LEU A CA 1
ATOM 721 C C . LEU A 1 94 ? 5.261 -0.551 6.106 1.00 94.62 94 LEU A C 1
ATOM 723 O O . LEU A 1 94 ? 5.982 -1.542 6.004 1.00 94.62 94 LEU A O 1
ATOM 727 N N . ALA A 1 95 ? 5.244 0.403 5.178 1.00 93.19 95 ALA A N 1
ATOM 728 C CA . ALA A 1 95 ? 6.131 0.393 4.025 1.00 93.19 95 ALA A CA 1
ATOM 729 C C . ALA A 1 95 ? 7.596 0.544 4.456 1.00 93.19 95 ALA A C 1
ATOM 731 O O . ALA A 1 95 ? 8.456 -0.199 3.977 1.00 93.19 95 ALA A O 1
ATOM 732 N N . HIS A 1 96 ? 7.873 1.424 5.423 1.00 93.44 96 HIS A N 1
ATOM 733 C CA . HIS A 1 96 ? 9.198 1.559 6.027 1.00 93.44 96 HIS A CA 1
ATOM 734 C C . HIS A 1 96 ? 9.643 0.301 6.774 1.00 93.44 96 HIS A C 1
ATOM 736 O O . HIS A 1 96 ? 10.799 -0.096 6.631 1.00 93.44 96 HIS A O 1
ATOM 742 N N . VAL A 1 97 ? 8.741 -0.361 7.508 1.00 94.31 97 VAL A N 1
ATOM 743 C CA . VAL A 1 97 ? 9.023 -1.692 8.068 1.00 94.31 97 VAL A CA 1
ATOM 744 C C . VAL A 1 97 ? 9.377 -2.665 6.944 1.00 94.31 97 VAL A C 1
ATOM 746 O O . VAL A 1 97 ? 10.364 -3.384 7.050 1.00 94.31 97 VAL A O 1
ATOM 749 N N . GLY A 1 98 ? 8.638 -2.636 5.830 1.00 93.88 98 GLY A N 1
ATOM 750 C CA . GLY A 1 98 ? 8.919 -3.429 4.633 1.00 93.88 98 GLY A CA 1
ATOM 751 C C . GLY A 1 98 ? 10.358 -3.286 4.132 1.00 93.88 98 GLY A C 1
ATOM 752 O O . GLY A 1 98 ? 10.985 -4.290 3.796 1.00 93.88 98 GLY A O 1
ATOM 75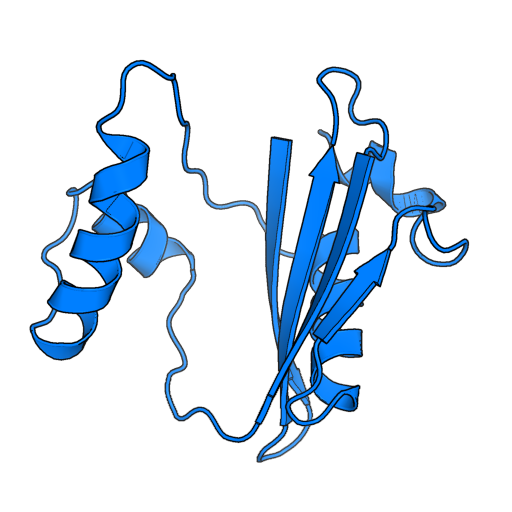3 N N . CYS A 1 99 ? 10.927 -2.077 4.163 1.00 93.06 99 CYS A N 1
ATOM 754 C CA . CYS A 1 99 ? 12.319 -1.837 3.768 1.00 93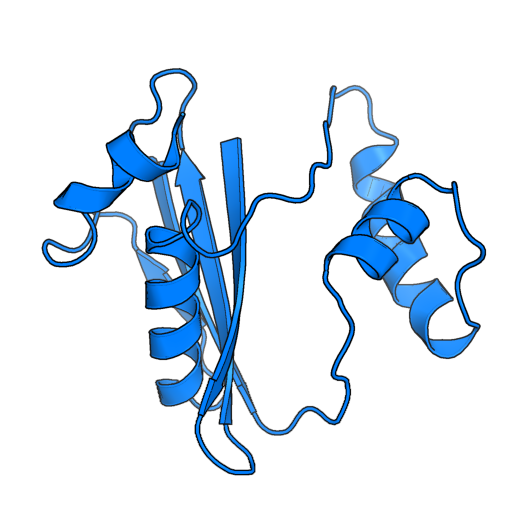.06 99 CYS A CA 1
ATOM 755 C C . CYS A 1 99 ? 13.339 -2.603 4.627 1.00 93.06 99 CYS A C 1
ATOM 757 O O . CYS A 1 99 ? 14.465 -2.822 4.189 1.00 93.06 99 CYS A O 1
ATOM 759 N N . GLU A 1 100 ? 12.980 -2.999 5.846 1.00 92.44 100 GLU A N 1
ATOM 760 C CA . GLU A 1 100 ? 13.860 -3.726 6.766 1.00 92.44 100 GLU A CA 1
ATOM 761 C C . GLU A 1 100 ? 13.719 -5.251 6.636 1.00 92.44 100 GLU A C 1
ATOM 763 O O . GLU A 1 100 ? 14.530 -5.997 7.177 1.00 92.44 100 GLU A O 1
ATOM 768 N N . LEU A 1 101 ? 12.731 -5.731 5.872 1.00 91.12 101 LEU A N 1
ATOM 769 C CA . LEU A 1 101 ? 12.415 -7.158 5.737 1.00 91.12 101 LEU A CA 1
ATOM 770 C C . LEU A 1 101 ? 13.171 -7.875 4.610 1.00 91.12 101 LEU A C 1
ATOM 772 O O . LEU A 1 101 ? 12.982 -9.079 4.414 1.00 91.12 101 LEU A O 1
ATOM 776 N N . GLY A 1 102 ? 13.999 -7.170 3.836 1.00 86.56 102 GLY A N 1
ATOM 777 C CA . GLY A 1 102 ? 14.699 -7.744 2.684 1.00 86.56 102 GLY A CA 1
ATOM 778 C C . GLY A 1 102 ? 13.726 -8.200 1.591 1.00 86.56 102 GLY A C 1
ATOM 779 O O . GLY A 1 102 ? 13.202 -7.372 0.855 1.00 86.56 102 GLY A O 1
ATOM 780 N N . SER A 1 103 ? 13.486 -9.510 1.468 1.00 86.12 103 SER A N 1
ATOM 781 C CA . SER A 1 103 ? 12.486 -10.099 0.547 1.00 86.12 103 SER A CA 1
ATOM 782 C C . SER A 1 103 ? 11.330 -10.804 1.271 1.00 86.12 103 SER A C 1
ATOM 784 O O . SER A 1 103 ? 10.517 -11.491 0.648 1.00 86.12 103 SER A O 1
ATOM 786 N N . THR A 1 104 ? 11.258 -10.645 2.594 1.00 92.69 104 THR A N 1
ATOM 787 C CA . THR A 1 104 ? 10.270 -11.290 3.463 1.00 92.69 104 THR A CA 1
ATOM 788 C C . THR A 1 104 ? 8.974 -10.483 3.520 1.00 92.69 104 THR A C 1
ATOM 790 O O . THR A 1 104 ? 8.957 -9.270 3.301 1.00 92.69 104 THR A O 1
ATOM 793 N N . MET A 1 105 ? 7.870 -11.162 3.829 1.00 94.12 105 MET A N 1
ATOM 794 C CA . MET A 1 105 ? 6.563 -10.558 4.076 1.00 94.12 105 MET A CA 1
ATOM 795 C C . MET A 1 105 ? 6.110 -10.852 5.505 1.00 94.12 105 MET A C 1
ATOM 797 O O . MET A 1 105 ? 6.272 -11.971 5.985 1.00 94.12 105 MET A O 1
ATOM 801 N N . MET A 1 106 ? 5.517 -9.857 6.156 1.00 95.44 106 MET A N 1
ATOM 802 C CA . MET A 1 106 ? 4.883 -9.983 7.463 1.00 95.44 106 MET A CA 1
ATOM 803 C C . MET A 1 106 ? 3.418 -9.564 7.387 1.00 95.44 106 MET A C 1
ATOM 805 O O . MET A 1 106 ? 3.063 -8.621 6.675 1.00 95.44 106 MET A O 1
ATOM 809 N N . PHE A 1 107 ? 2.590 -10.260 8.160 1.00 95.94 107 PHE A N 1
ATOM 810 C CA . PHE A 1 107 ? 1.179 -9.958 8.352 1.00 95.94 107 PHE A CA 1
ATOM 811 C C . PHE A 1 107 ? 0.921 -9.610 9.814 1.00 95.94 107 PHE A C 1
ATOM 813 O O . PHE A 1 107 ? 1.498 -10.207 10.721 1.00 95.94 107 PHE A O 1
ATOM 820 N N . TYR A 1 108 ? 0.038 -8.644 10.023 1.00 94.56 108 TYR A N 1
ATOM 821 C CA . TYR A 1 108 ? -0.351 -8.136 11.326 1.00 94.56 108 TYR A CA 1
ATOM 822 C C . TYR A 1 108 ? -1.849 -8.348 11.505 1.00 94.56 108 TYR A C 1
ATOM 824 O O . TYR A 1 108 ? -2.658 -7.569 11.000 1.00 94.56 108 TYR A O 1
ATOM 832 N N . GLU A 1 109 ?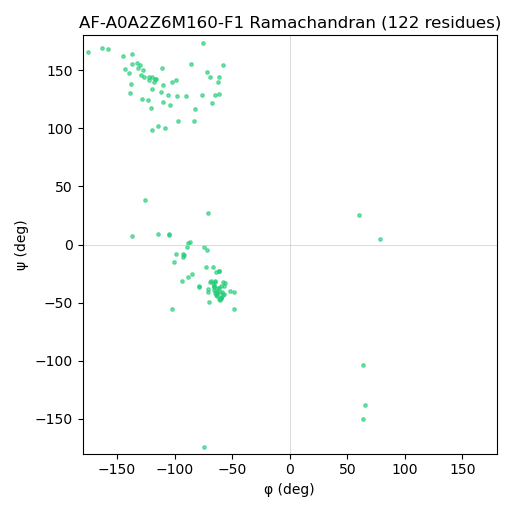 -2.219 -9.411 12.213 1.00 93.94 109 GLU A N 1
ATOM 833 C CA . GLU A 1 109 ? -3.615 -9.654 12.596 1.00 93.94 109 GLU A CA 1
ATOM 834 C C . GLU A 1 109 ? -4.059 -8.644 13.661 1.00 93.94 109 GLU A C 1
ATOM 836 O O . GLU A 1 109 ? -5.132 -8.056 13.567 1.00 93.94 109 GLU A O 1
ATOM 841 N N . LEU A 1 110 ? -3.180 -8.351 14.623 1.00 92.62 110 LEU A N 1
ATOM 842 C CA . LEU A 1 110 ? -3.396 -7.330 15.646 1.00 92.62 110 LEU A CA 1
ATOM 843 C C . LEU A 1 110 ? -2.689 -6.025 15.279 1.00 92.62 110 LEU A C 1
ATOM 845 O O . LEU A 1 110 ? -1.567 -6.038 14.769 1.00 92.62 110 LEU A O 1
ATOM 849 N N . CYS A 1 111 ? -3.335 -4.894 15.575 1.00 91.62 111 CYS A N 1
ATOM 850 C CA . CYS A 1 111 ? -2.766 -3.576 15.318 1.00 91.62 111 CYS A CA 1
ATOM 851 C C . CYS A 1 111 ? -1.542 -3.320 16.219 1.00 91.62 111 CYS A C 1
ATOM 853 O O . CYS A 1 111 ? -1.685 -3.335 17.447 1.00 91.62 111 CYS A O 1
ATOM 855 N N . PRO A 1 112 ? -0.349 -3.045 15.655 1.00 92.12 112 PRO A N 1
ATOM 856 C CA . PRO A 1 112 ? 0.817 -2.664 16.446 1.00 92.12 112 PRO A CA 1
ATOM 857 C C . PRO A 1 112 ? 0.576 -1.358 17.207 1.00 92.12 112 PRO A C 1
ATOM 859 O O . PRO A 1 112 ? 0.037 -0.393 16.659 1.00 92.12 112 PRO A O 1
ATOM 862 N N . THR A 1 113 ? 1.037 -1.283 18.457 1.00 89.31 113 THR A N 1
ATOM 863 C CA . THR A 1 113 ? 0.820 -0.120 19.336 1.00 89.31 113 THR A CA 1
ATOM 864 C C . THR A 1 113 ? 1.360 1.185 18.752 1.00 89.31 113 THR A C 1
ATOM 866 O O . THR A 1 113 ? 0.767 2.243 18.954 1.00 89.31 113 THR A O 1
ATOM 869 N N . GLN A 1 114 ? 2.448 1.125 17.980 1.00 87.88 114 GLN A N 1
ATOM 870 C CA . GLN A 1 114 ? 3.041 2.290 17.322 1.00 87.88 114 GLN A CA 1
ATOM 871 C C . GLN A 1 114 ? 2.113 2.905 16.262 1.00 87.88 114 GLN A C 1
ATOM 873 O O . GLN A 1 114 ? 2.138 4.124 16.074 1.00 87.88 114 GLN A O 1
ATOM 878 N N . ILE A 1 115 ? 1.293 2.070 15.614 1.00 88.94 115 ILE A N 1
ATOM 879 C CA . ILE A 1 115 ? 0.399 2.424 14.504 1.00 88.94 115 ILE A CA 1
ATOM 880 C C . ILE A 1 115 ? -1.007 2.760 15.017 1.00 88.94 115 ILE A C 1
ATOM 882 O O . ILE A 1 115 ? -1.667 3.625 14.446 1.00 88.94 115 ILE A O 1
ATOM 886 N N . ALA A 1 116 ? -1.444 2.141 16.119 1.00 88.69 116 ALA A N 1
ATOM 887 C CA . ALA A 1 116 ? -2.810 2.218 16.647 1.00 88.69 116 ALA A CA 1
ATOM 888 C C . ALA A 1 116 ? -3.381 3.644 16.746 1.00 88.69 116 ALA A C 1
ATOM 890 O O . ALA A 1 116 ? -4.530 3.880 16.379 1.00 88.69 116 ALA A O 1
ATOM 891 N N . ARG A 1 117 ? -2.565 4.616 17.173 1.00 87.56 117 ARG A N 1
ATOM 892 C CA . ARG A 1 117 ? -2.976 6.028 17.305 1.00 87.56 117 ARG A CA 1
ATOM 893 C C . ARG A 1 117 ? -3.289 6.734 15.980 1.00 87.56 117 ARG A C 1
ATOM 895 O O . ARG A 1 117 ? -3.948 7.765 16.002 1.00 87.56 117 ARG A O 1
ATOM 902 N N . PHE A 1 118 ? -2.816 6.207 14.854 1.00 87.00 118 PHE A N 1
ATOM 903 C CA . PHE A 1 118 ? -3.004 6.801 13.529 1.00 87.00 118 PHE A CA 1
ATOM 904 C C . PHE A 1 118 ? -4.130 6.127 12.735 1.00 87.00 118 PHE A C 1
ATOM 906 O O . PHE A 1 118 ? -4.632 6.717 11.789 1.00 87.00 118 PHE A O 1
ATOM 913 N N . VAL A 1 119 ? -4.592 4.937 13.142 1.00 84.62 119 VAL A N 1
ATOM 914 C CA . VAL A 1 119 ? -5.551 4.119 12.367 1.00 84.62 119 VAL A CA 1
ATOM 915 C C . VAL A 1 119 ? -6.850 4.861 12.050 1.00 84.62 119 VAL A C 1
ATOM 917 O O . VAL A 1 119 ? -7.351 4.773 10.927 1.00 84.62 119 VAL A O 1
ATOM 920 N N . ILE A 1 120 ? -7.381 5.586 13.037 1.00 80.69 120 ILE A N 1
ATOM 921 C CA . ILE A 1 120 ? -8.608 6.377 12.890 1.00 80.69 120 ILE A CA 1
ATOM 922 C C . ILE A 1 120 ? -8.326 7.703 12.176 1.00 80.69 120 ILE A C 1
ATOM 924 O O . ILE A 1 120 ? -9.141 8.142 11.374 1.00 80.69 120 ILE A O 1
ATOM 928 N N . ALA A 1 121 ? -7.167 8.321 12.420 1.00 77.00 121 ALA A N 1
ATOM 929 C CA . ALA A 1 121 ? -6.780 9.570 11.764 1.00 77.00 121 ALA A CA 1
ATOM 930 C C . ALA A 1 121 ? -6.575 9.391 10.249 1.00 77.00 121 ALA A C 1
ATOM 932 O O . ALA A 1 121 ? -6.977 10.242 9.470 1.00 77.00 121 ALA A O 1
ATOM 933 N N . ASP A 1 122 ? -6.045 8.246 9.822 1.00 72.75 122 ASP A N 1
ATOM 934 C CA . ASP A 1 122 ? -5.895 7.875 8.411 1.00 72.75 122 ASP A CA 1
ATOM 935 C C . ASP A 1 122 ? -7.242 7.540 7.733 1.00 72.75 122 ASP A C 1
ATOM 937 O O . ASP A 1 122 ? -7.268 7.090 6.584 1.00 72.75 122 ASP A O 1
ATOM 941 N N . ALA A 1 123 ? -8.362 7.523 8.473 1.00 64.12 123 ALA A N 1
ATOM 942 C CA . ALA A 1 123 ? -9.667 7.074 7.967 1.00 64.12 123 ALA A CA 1
ATOM 943 C C . ALA A 1 123 ? -10.536 8.207 7.402 1.00 64.12 123 ALA A C 1
ATOM 945 O O . ALA A 1 123 ? -11.587 7.913 6.830 1.00 64.12 123 ALA A O 1
ATOM 946 N N . THR A 1 124 ? -10.109 9.459 7.582 1.00 54.97 124 THR A N 1
ATOM 947 C CA . THR A 1 124 ? -10.822 10.678 7.170 1.00 54.97 124 THR A CA 1
ATOM 948 C C . THR A 1 124 ? -10.355 11.218 5.832 1.00 54.97 124 THR A C 1
ATOM 950 O O . THR A 1 124 ? -9.122 11.271 5.633 1.00 54.97 124 THR A O 1
#

Mean predicted aligned error: 5.92 Å

Radius of gyration: 14.94 Å; Cα contacts (8 Å, |Δi|>4): 221; chains: 1; bounding box: 40×24×42 Å

Organism: Trifolium subterraneum (NCBI:txid3900)

Foldseek 3Di:
DKAKDWDDDPDWQIKIKIFDADPQLDGQKIKIATPTGDPDDDDVVVVLCVLVVVDDDDPVCVVVSVVVVVVVVDPDDDDGDDDDVVLRVLRVVRNVVNSVQRGDMDMGRDDDPVNNVSSNSSVD

pLDDT: mean 86.1, std 8.54, range [54.97, 96.69]

Secondary structure (DSSP, 8-state):
-EEEEEEEETTTEEEEEEEEE-TTS-EEEEEEEEEES------HHHHHHHHTTSSPPPHHHHHHHHHHHHHHTSSS--------GGG-HHHHHHHHHHHHSTT-EEEESSPPHHHHTTTTGGG-

Sequence (124 aa):
MVNTDGAKKGMHNYGCGGIIRDNGGNWICGFAKGLGVCSVELEAKVVVNMLKKEVGVPAEGWSLCKRIWRPLEHDWKVLICHIYRETNVCADMLAHVGCELGSTMMFYELCPTQIARFVIADAT

InterPro domains:
  IPR002156 Ribonuclease H domain [PF13456] (40-96)
  IPR012337 Ribonuclease H-like superfamily [SSF53098] (2-103)
  IPR036397 Ribonuclease H superfamily [G3DSA:3.30.420.10] (29-107)
  IPR044730 Ribonuclease H-like domain, plant type [cd06222] (2-96)
  IPR053151 Ribonuclease H-like [PTHR47723] (40-122)

Solvent-accessible surface area (backbone atoms only — not comparable to full-atom values): 7077 Å² total; per-residue (Å²): 85,77,47,71,33,74,31,74,49,84,96,54,24,25,10,29,13,22,37,35,28,47,95,86,31,44,84,56,36,34,36,26,26,14,62,26,73,75,93,79,88,72,62,65,62,60,54,50,35,34,75,70,66,76,41,88,67,54,81,89,48,39,69,58,50,55,62,55,44,58,68,62,72,46,104,56,95,80,85,90,79,82,76,60,70,89,52,36,51,52,13,46,54,27,1,49,53,4,29,74,41,44,75,41,74,51,77,31,74,64,82,53,76,89,44,53,83,37,46,60,65,46,57,111